Protein AF-H1PU66-F1 (afdb_monomer)

Structure (mmCIF, N/CA/C/O backbone):
data_AF-H1PU66-F1
#
_entry.id   AF-H1PU66-F1
#
loop_
_atom_site.group_PDB
_atom_site.id
_atom_site.type_symbol
_atom_site.label_atom_id
_atom_site.label_alt_id
_atom_site.label_comp_id
_atom_site.label_asym_id
_atom_site.label_entity_id
_atom_site.label_seq_id
_atom_site.pdbx_PDB_ins_code
_atom_site.Cartn_x
_atom_site.Cartn_y
_atom_site.Cartn_z
_atom_site.occupancy
_atom_site.B_iso_or_equiv
_atom_site.auth_seq_id
_atom_site.auth_comp_id
_atom_site.auth_asym_id
_atom_site.auth_atom_id
_atom_site.pdbx_PDB_model_num
ATOM 1 N N . MET A 1 1 ? 2.539 26.267 -16.268 1.00 44.50 1 MET A N 1
ATOM 2 C CA . MET A 1 1 ? 1.931 25.085 -15.599 1.00 44.50 1 MET A CA 1
ATOM 3 C C . MET A 1 1 ? 2.013 23.800 -16.445 1.00 44.50 1 MET A C 1
ATOM 5 O O . MET A 1 1 ? 1.399 22.806 -16.092 1.00 44.50 1 MET A O 1
ATOM 9 N N . SER A 1 2 ? 2.788 23.774 -17.533 1.00 47.50 2 SER A N 1
ATOM 10 C CA . SER A 1 2 ? 2.786 22.706 -18.549 1.00 47.50 2 SER A CA 1
ATOM 11 C C . SER A 1 2 ? 3.936 21.697 -18.441 1.00 47.50 2 SER A C 1
ATOM 13 O O . SER A 1 2 ? 3.876 20.644 -19.072 1.00 47.50 2 SER A O 1
ATOM 15 N N . ASP A 1 3 ? 4.964 21.990 -17.643 1.00 44.28 3 ASP A N 1
ATOM 16 C CA . ASP A 1 3 ? 6.244 21.274 -17.753 1.00 44.28 3 ASP A CA 1
ATOM 17 C C . ASP A 1 3 ? 6.337 20.060 -16.812 1.00 44.28 3 ASP A C 1
ATOM 19 O O . ASP A 1 3 ? 6.871 19.023 -17.200 1.00 44.28 3 ASP A O 1
ATOM 23 N N . ASN A 1 4 ? 5.695 20.115 -15.635 1.00 48.72 4 ASN A N 1
ATOM 24 C CA . ASN A 1 4 ? 5.613 18.969 -14.714 1.00 48.72 4 ASN A CA 1
ATOM 25 C C . ASN A 1 4 ? 4.817 17.794 -15.307 1.00 48.72 4 ASN A C 1
ATOM 27 O O . ASN A 1 4 ? 5.222 16.643 -15.176 1.00 48.72 4 ASN A O 1
ATOM 31 N N . LEU A 1 5 ? 3.718 18.073 -16.019 1.00 46.50 5 LEU A N 1
ATOM 32 C CA . LEU A 1 5 ? 2.870 17.027 -16.603 1.00 46.50 5 LEU A CA 1
ATOM 33 C C . LEU A 1 5 ? 3.568 16.288 -17.759 1.00 46.50 5 LEU A C 1
ATOM 35 O O . LEU A 1 5 ? 3.287 15.115 -18.001 1.00 46.50 5 LEU A O 1
ATOM 39 N N . LYS A 1 6 ? 4.473 16.968 -18.480 1.00 44.88 6 LYS A N 1
ATOM 40 C CA . LYS A 1 6 ? 5.321 16.345 -19.508 1.00 44.88 6 LYS A CA 1
ATOM 41 C C . LYS A 1 6 ? 6.397 15.462 -18.875 1.00 44.88 6 LYS A C 1
ATOM 43 O O . LYS A 1 6 ? 6.540 14.321 -19.298 1.00 44.88 6 LYS A O 1
ATOM 48 N N . GLN A 1 7 ? 7.057 15.932 -17.813 1.00 48.00 7 GLN A N 1
ATOM 49 C CA . GLN A 1 7 ? 8.074 15.155 -17.095 1.00 48.00 7 GLN A CA 1
ATOM 50 C C . GLN A 1 7 ? 7.519 13.909 -16.388 1.00 48.00 7 GLN A C 1
ATOM 52 O O . GLN A 1 7 ? 8.205 12.891 -16.334 1.00 48.00 7 GLN A O 1
ATOM 57 N N . GLU A 1 8 ? 6.297 13.949 -15.849 1.00 51.19 8 GLU A N 1
ATOM 58 C CA . GLU A 1 8 ? 5.655 12.760 -15.264 1.00 51.19 8 GLU A CA 1
ATOM 59 C C . GLU A 1 8 ? 5.318 11.701 -16.316 1.00 51.19 8 GLU A C 1
ATOM 61 O O . GLU A 1 8 ? 5.526 10.512 -16.083 1.00 51.19 8 GLU A O 1
ATOM 66 N N . LYS A 1 9 ? 4.818 12.126 -17.484 1.00 51.47 9 LYS A N 1
ATOM 67 C CA . LYS A 1 9 ? 4.476 11.216 -18.587 1.00 51.47 9 LYS A CA 1
ATOM 68 C C . LYS A 1 9 ? 5.706 10.571 -19.218 1.00 51.47 9 LYS A C 1
ATOM 70 O O . LYS A 1 9 ? 5.660 9.391 -19.542 1.00 51.47 9 LYS A O 1
ATOM 75 N N . GLU A 1 10 ? 6.783 11.334 -19.373 1.00 50.03 10 GLU A N 1
ATOM 76 C CA . GLU A 1 10 ? 8.050 10.857 -19.933 1.00 50.03 10 GLU A CA 1
ATOM 77 C C . GLU A 1 10 ? 8.684 9.793 -19.025 1.00 50.03 10 GLU A C 1
ATOM 79 O O . GLU A 1 10 ? 9.079 8.728 -19.490 1.00 50.03 10 GLU A O 1
ATOM 84 N N . LYS A 1 11 ? 8.645 10.003 -17.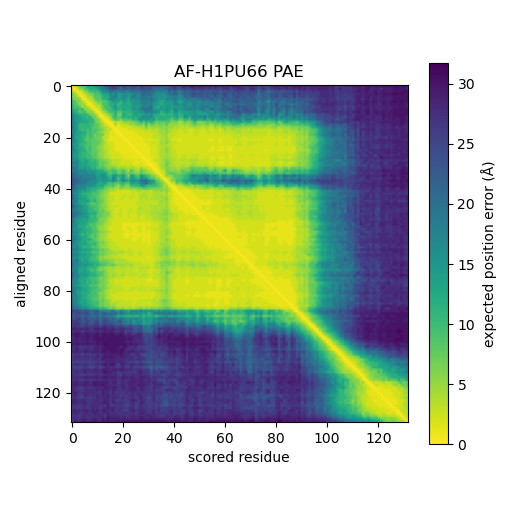703 1.00 55.41 11 LYS A N 1
ATOM 85 C CA . LYS A 1 11 ? 9.202 9.063 -16.720 1.00 55.41 11 LYS A CA 1
ATOM 86 C C . LYS A 1 11 ? 8.378 7.794 -16.527 1.00 55.41 11 LYS A C 1
ATOM 88 O O . LYS A 1 11 ? 8.970 6.766 -16.212 1.00 55.41 11 LYS A O 1
ATOM 93 N N . LEU A 1 12 ? 7.053 7.847 -16.710 1.00 56.56 12 LEU A N 1
ATOM 94 C CA . LEU A 1 12 ? 6.178 6.670 -16.606 1.00 56.56 12 LEU A CA 1
ATOM 95 C C . LEU A 1 12 ? 6.486 5.622 -17.687 1.00 56.56 12 LEU A C 1
ATOM 97 O O . LEU A 1 12 ? 6.290 4.435 -17.448 1.00 56.56 12 LEU A O 1
ATOM 101 N N . SER A 1 13 ? 6.958 6.065 -18.858 1.00 58.59 13 SER A N 1
ATOM 102 C CA . SER A 1 13 ? 7.182 5.201 -20.023 1.00 58.59 13 SER A CA 1
ATOM 103 C C . SER A 1 13 ? 8.334 4.202 -19.853 1.00 58.59 13 SER A C 1
ATOM 105 O O . SER A 1 13 ? 8.275 3.121 -20.432 1.00 58.59 13 SER A O 1
ATOM 107 N N . ASP A 1 14 ? 9.311 4.516 -18.995 1.00 63.91 14 ASP A N 1
ATOM 108 C CA . ASP A 1 14 ? 10.487 3.671 -18.738 1.00 63.91 14 ASP A CA 1
ATOM 109 C C . ASP A 1 14 ? 10.266 2.616 -17.635 1.00 63.91 14 ASP A C 1
ATOM 111 O O . ASP A 1 14 ? 11.126 1.763 -17.402 1.00 63.91 14 ASP A O 1
ATOM 115 N N . ALA A 1 15 ? 9.140 2.657 -16.912 1.00 68.12 15 ALA A N 1
ATOM 116 C CA . ALA A 1 15 ? 8.842 1.649 -15.895 1.00 68.12 15 ALA A CA 1
ATOM 117 C C . ALA A 1 15 ? 8.359 0.324 -16.512 1.00 68.12 15 ALA A C 1
ATOM 119 O O . ALA A 1 15 ? 7.710 0.338 -17.559 1.00 68.12 15 ALA A O 1
ATOM 120 N N . PRO A 1 16 ? 8.573 -0.818 -15.825 1.00 79.88 16 PRO A N 1
ATOM 121 C CA . PRO A 1 16 ? 7.922 -2.083 -16.159 1.00 79.88 16 PRO A CA 1
ATOM 122 C C . PRO A 1 16 ? 6.407 -1.927 -16.339 1.00 79.88 16 PRO A C 1
ATOM 124 O O . PRO A 1 16 ? 5.764 -1.178 -15.598 1.00 79.88 16 PRO A O 1
ATOM 127 N N . MET A 1 17 ? 5.838 -2.655 -17.301 1.00 83.44 17 MET A N 1
ATOM 128 C CA . MET A 1 17 ? 4.428 -2.546 -17.701 1.00 83.44 17 MET A CA 1
ATOM 129 C C . MET A 1 17 ? 3.464 -2.732 -16.518 1.00 83.44 17 MET A C 1
ATOM 131 O O . MET A 1 17 ? 2.486 -2.001 -16.389 1.00 83.44 17 MET A O 1
ATOM 135 N N . GLU A 1 18 ? 3.795 -3.627 -15.586 1.00 85.31 18 GLU A N 1
ATOM 136 C CA . GLU A 1 18 ? 3.017 -3.874 -14.372 1.00 85.31 18 GLU A CA 1
ATOM 137 C C . GLU A 1 18 ? 2.948 -2.635 -13.475 1.00 85.31 18 GLU A C 1
ATOM 139 O O . GLU A 1 18 ? 1.895 -2.309 -12.932 1.00 85.31 18 GLU A O 1
ATOM 144 N N . ILE A 1 19 ? 4.061 -1.911 -13.331 1.00 84.06 19 ILE A N 1
ATOM 145 C CA . ILE A 1 19 ? 4.094 -0.672 -12.549 1.00 84.06 19 ILE A CA 1
ATOM 146 C C . ILE A 1 19 ? 3.224 0.388 -13.224 1.00 84.06 19 ILE A C 1
ATOM 148 O O . ILE A 1 19 ? 2.460 1.070 -12.539 1.00 84.06 19 ILE A O 1
ATOM 152 N N . GLN A 1 20 ? 3.292 0.503 -14.553 1.00 85.31 20 GLN A N 1
ATOM 153 C CA . GLN A 1 20 ? 2.461 1.449 -15.298 1.00 85.31 20 GLN A CA 1
ATOM 154 C C . GLN A 1 20 ? 0.967 1.174 -15.079 1.00 85.31 20 GLN A C 1
ATOM 156 O O . GLN A 1 20 ? 0.213 2.104 -14.781 1.00 85.31 20 GLN A O 1
ATOM 161 N N . ASP A 1 21 ? 0.549 -0.092 -15.137 1.00 89.50 21 ASP A N 1
ATOM 162 C CA . ASP A 1 21 ? -0.842 -0.494 -14.912 1.00 89.50 21 ASP A CA 1
ATOM 163 C C . ASP A 1 21 ? -1.308 -0.201 -13.479 1.00 89.50 21 ASP A C 1
ATOM 165 O O . ASP A 1 21 ? -2.404 0.334 -13.276 1.00 89.50 21 ASP A O 1
ATOM 169 N N . ILE A 1 22 ? -0.465 -0.480 -12.477 1.00 90.06 22 ILE A N 1
ATOM 170 C CA . ILE A 1 22 ? -0.755 -0.152 -11.073 1.00 90.06 22 ILE A CA 1
ATOM 171 C C . ILE A 1 22 ? -0.956 1.350 -10.902 1.00 90.06 22 ILE A C 1
ATOM 173 O O . ILE A 1 22 ? -1.937 1.770 -10.288 1.00 90.06 22 ILE A O 1
ATOM 177 N N . LEU A 1 23 ? -0.053 2.166 -11.444 1.00 87.69 23 LEU A N 1
ATOM 178 C CA . LEU A 1 23 ? -0.105 3.619 -11.295 1.00 87.69 23 LEU A CA 1
ATOM 179 C C . LEU A 1 23 ? -1.286 4.234 -12.038 1.00 87.69 23 LEU A C 1
ATOM 181 O O . LEU A 1 23 ? -1.948 5.129 -11.507 1.00 87.69 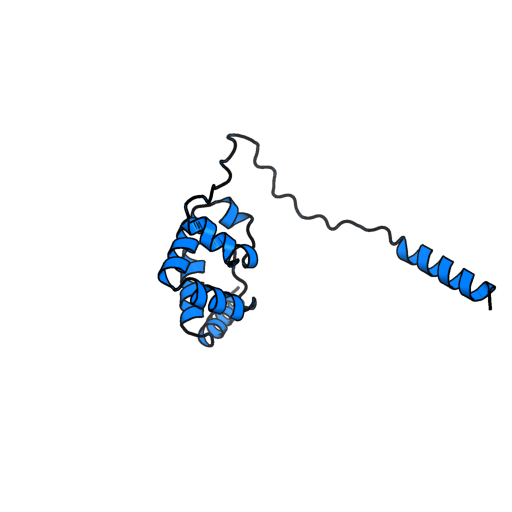23 LEU A O 1
ATOM 185 N N . LYS A 1 24 ? -1.595 3.723 -13.233 1.00 89.62 24 LYS A N 1
ATOM 186 C CA . LYS A 1 24 ? -2.788 4.113 -13.980 1.00 89.62 24 LYS A CA 1
ATOM 187 C C . LYS A 1 24 ? -4.041 3.833 -13.155 1.00 89.62 24 LYS A C 1
ATOM 189 O O . LYS A 1 24 ? -4.823 4.754 -12.917 1.00 89.62 24 LYS A O 1
ATOM 194 N N . LYS A 1 25 ? -4.185 2.608 -12.638 1.00 92.25 25 LYS A N 1
ATOM 195 C CA . LYS A 1 25 ? -5.331 2.230 -11.806 1.00 92.25 25 LYS A CA 1
ATOM 196 C C . LYS A 1 25 ? -5.411 3.064 -10.529 1.00 92.25 25 LYS A C 1
ATOM 198 O O . LYS A 1 25 ? -6.487 3.508 -10.146 1.00 92.25 25 LYS A O 1
ATOM 203 N N . TYR A 1 26 ? -4.281 3.298 -9.874 1.00 91.69 26 TYR A N 1
ATOM 204 C CA . TYR A 1 26 ? -4.202 4.097 -8.655 1.00 91.69 26 TYR A CA 1
ATOM 205 C C . TYR A 1 26 ? -4.672 5.543 -8.890 1.00 91.69 26 TYR A C 1
ATOM 207 O O . TYR A 1 26 ? -5.441 6.080 -8.0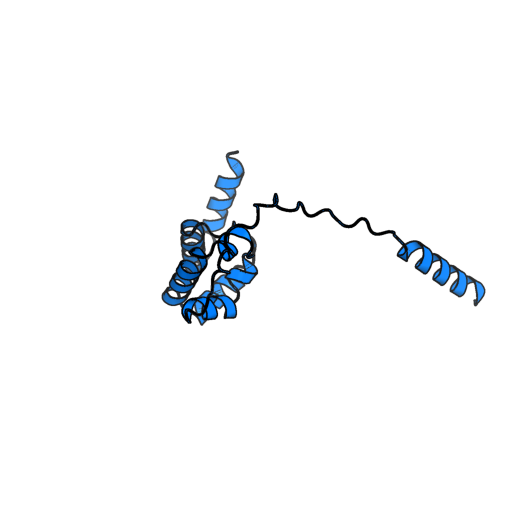91 1.00 91.69 26 TYR A O 1
ATOM 215 N N . LYS A 1 27 ? -4.275 6.149 -10.018 1.00 89.00 27 LYS A N 1
ATOM 216 C CA . LYS A 1 27 ? -4.697 7.499 -10.415 1.00 89.00 27 LYS A CA 1
ATOM 217 C C . LYS A 1 27 ? -6.185 7.570 -10.760 1.00 89.00 27 LYS A C 1
ATOM 219 O O . LYS A 1 27 ? -6.851 8.509 -10.338 1.00 89.00 27 LYS A O 1
ATOM 224 N N . GLU A 1 28 ? -6.713 6.575 -11.474 1.00 93.31 28 GLU A N 1
ATOM 225 C CA . GLU A 1 28 ? -8.151 6.459 -11.780 1.00 93.31 28 GLU A CA 1
ATOM 226 C C . GLU A 1 28 ? -9.024 6.408 -10.516 1.00 93.31 28 GLU A C 1
ATOM 228 O O . GLU A 1 28 ? -10.174 6.833 -10.537 1.00 93.31 28 GLU A O 1
ATOM 233 N N . LEU A 1 29 ? -8.483 5.889 -9.412 1.00 93.06 29 LEU A N 1
ATOM 234 C CA . LEU A 1 29 ? -9.186 5.758 -8.136 1.00 93.06 29 LEU A CA 1
ATOM 235 C C . LEU A 1 29 ? -9.119 7.019 -7.257 1.00 93.06 29 LEU A C 1
ATOM 237 O O . LEU A 1 29 ? -9.647 6.998 -6.141 1.00 93.06 29 LEU A O 1
ATOM 241 N N . GLU A 1 30 ? -8.490 8.098 -7.741 1.00 90.38 30 GLU A N 1
ATOM 242 C CA . GLU A 1 30 ? -8.318 9.370 -7.021 1.00 90.38 30 GLU A CA 1
ATOM 243 C C . GLU A 1 30 ? -7.695 9.184 -5.626 1.00 90.38 30 GLU A C 1
ATOM 245 O O . GLU A 1 30 ? -8.093 9.814 -4.643 1.00 90.38 30 GLU A O 1
ATOM 250 N N . LEU A 1 31 ? -6.749 8.252 -5.523 1.00 90.25 31 LEU A N 1
ATOM 251 C CA . LEU A 1 31 ? -5.973 8.033 -4.308 1.00 90.25 31 LEU A CA 1
ATOM 252 C C . LEU A 1 31 ? -4.915 9.147 -4.135 1.00 90.25 31 LEU A C 1
ATOM 254 O O . LEU A 1 31 ? -4.595 9.839 -5.106 1.00 90.25 31 LEU A O 1
ATOM 258 N N . PRO A 1 32 ? -4.369 9.342 -2.915 1.00 87.12 32 PRO A N 1
ATOM 259 C CA . PRO A 1 32 ? -3.404 10.402 -2.618 1.00 87.12 32 PRO A CA 1
ATOM 260 C C . PRO A 1 32 ? -2.267 10.459 -3.638 1.00 87.12 32 PRO A C 1
ATOM 262 O O . PRO A 1 32 ? -1.694 9.417 -3.955 1.00 87.12 32 PRO A O 1
ATOM 265 N N . GLU A 1 33 ? -1.940 11.660 -4.120 1.00 82.19 33 GLU A N 1
ATOM 266 C CA . GLU A 1 33 ? -1.014 11.896 -5.235 1.00 82.19 33 GLU A CA 1
ATOM 267 C C . GLU A 1 33 ? 0.288 11.105 -5.097 1.00 82.19 33 GLU A C 1
ATOM 269 O O . GLU A 1 33 ? 1.086 11.356 -4.198 1.00 82.19 33 GLU A O 1
ATOM 274 N N . TYR A 1 34 ? 0.492 10.145 -6.000 1.00 73.00 34 TYR A N 1
ATOM 275 C CA . TYR A 1 34 ? 1.656 9.273 -6.005 1.00 73.00 34 TYR A CA 1
ATOM 276 C C . TYR A 1 34 ? 2.855 9.990 -6.626 1.00 73.00 34 TYR A C 1
ATOM 278 O O . TYR A 1 34 ? 2.909 10.172 -7.841 1.00 73.00 34 TYR A O 1
ATOM 286 N N . ASN A 1 35 ? 3.845 10.368 -5.815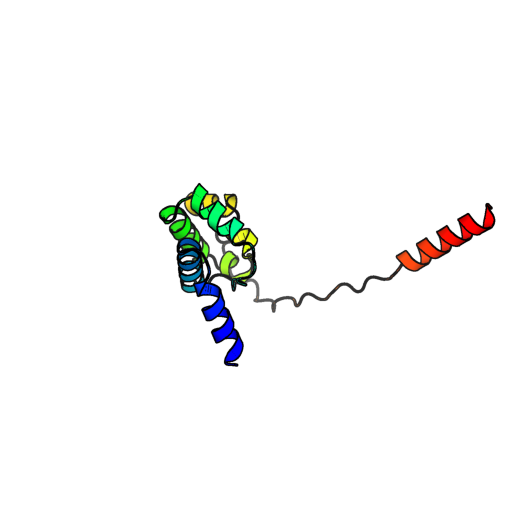 1.00 69.69 35 ASN A N 1
ATOM 287 C CA . ASN A 1 35 ? 5.102 10.872 -6.359 1.00 69.69 35 ASN A CA 1
ATOM 288 C C . ASN A 1 35 ? 5.915 9.697 -6.914 1.00 69.69 35 ASN A C 1
ATOM 290 O O . ASN A 1 35 ? 6.486 8.914 -6.157 1.00 69.69 35 ASN A O 1
ATOM 294 N N . TYR A 1 36 ? 5.991 9.625 -8.243 1.00 59.50 36 TYR A N 1
ATOM 295 C CA . TYR A 1 36 ? 6.596 8.559 -9.047 1.00 59.50 36 TYR A CA 1
ATOM 296 C C . TYR A 1 36 ? 8.027 8.136 -8.647 1.00 59.50 36 TYR A C 1
ATOM 298 O O . TYR A 1 36 ? 8.496 7.077 -9.047 1.00 59.50 36 TYR A O 1
ATOM 306 N N . ARG A 1 37 ? 8.739 8.919 -7.827 1.00 59.44 37 ARG A N 1
ATOM 307 C CA . ARG A 1 37 ? 10.047 8.514 -7.285 1.00 59.44 37 ARG A CA 1
ATOM 308 C C . ARG A 1 37 ? 9.992 7.444 -6.189 1.00 59.44 37 ARG A C 1
ATOM 310 O O . ARG A 1 37 ? 11.044 6.888 -5.885 1.00 59.44 37 ARG A O 1
ATOM 317 N N . SER A 1 38 ? 8.849 7.198 -5.548 1.00 55.22 38 SER A N 1
ATOM 318 C CA . SER A 1 38 ? 8.797 6.310 -4.382 1.00 55.22 38 SER A CA 1
ATOM 319 C C . SER A 1 38 ? 8.809 4.830 -4.781 1.00 55.22 38 SER A C 1
ATOM 321 O O . SER A 1 38 ? 7.775 4.263 -5.101 1.00 55.22 38 SER A O 1
ATOM 323 N N . ASP A 1 39 ? 9.988 4.215 -4.728 1.00 63.09 39 ASP A N 1
ATOM 324 C CA . ASP A 1 39 ? 10.246 2.775 -4.615 1.00 63.09 39 ASP A CA 1
ATOM 325 C C . ASP A 1 39 ? 9.385 1.832 -5.473 1.00 63.09 39 ASP A C 1
ATOM 327 O O . ASP A 1 39 ? 8.578 1.047 -4.973 1.00 63.09 39 ASP A O 1
ATOM 331 N N . ASN A 1 40 ? 9.676 1.804 -6.777 1.00 71.56 40 ASN A N 1
ATOM 332 C CA . ASN A 1 40 ? 9.202 0.794 -7.738 1.00 71.56 40 ASN A CA 1
ATOM 333 C C . ASN A 1 40 ? 9.278 -0.657 -7.209 1.00 71.56 40 ASN A C 1
ATOM 335 O O . ASN A 1 40 ? 8.436 -1.495 -7.540 1.00 71.56 40 ASN A O 1
ATOM 339 N N . TYR A 1 41 ? 10.260 -0.954 -6.351 1.00 78.06 41 TYR A N 1
ATOM 340 C CA . TYR A 1 41 ? 10.420 -2.255 -5.699 1.00 78.06 41 TYR A CA 1
ATOM 341 C C . TYR A 1 41 ? 9.254 -2.625 -4.775 1.00 78.06 41 TYR A C 1
ATOM 343 O O . TYR A 1 41 ? 8.897 -3.799 -4.694 1.00 78.06 41 TYR A O 1
ATOM 351 N N . VAL A 1 42 ? 8.623 -1.650 -4.118 1.00 84.25 42 VAL A N 1
ATOM 352 C CA . VAL A 1 42 ? 7.452 -1.884 -3.262 1.00 84.25 42 VAL A CA 1
ATOM 353 C C . VAL A 1 42 ? 6.257 -2.294 -4.116 1.00 84.25 42 VAL A C 1
ATOM 355 O O . VAL A 1 42 ? 5.617 -3.300 -3.818 1.00 84.25 42 VAL A O 1
ATOM 358 N N . LEU A 1 43 ? 5.989 -1.575 -5.212 1.00 87.06 43 LEU A N 1
ATOM 359 C CA . LEU A 1 43 ? 4.883 -1.900 -6.120 1.00 87.06 43 LEU A CA 1
ATOM 360 C C . LEU A 1 43 ? 5.043 -3.294 -6.731 1.00 87.06 43 LEU A C 1
ATOM 362 O O . LEU A 1 43 ? 4.100 -4.085 -6.716 1.00 87.06 43 LEU A O 1
ATOM 366 N N . LEU A 1 44 ? 6.248 -3.619 -7.205 1.00 86.19 44 LEU A N 1
ATOM 367 C CA . LEU A 1 44 ? 6.549 -4.943 -7.747 1.00 86.19 44 LEU A CA 1
ATOM 368 C C . LEU A 1 44 ? 6.469 -6.041 -6.683 1.00 86.19 44 LEU A C 1
ATOM 370 O O . LEU A 1 44 ? 5.974 -7.126 -6.977 1.00 86.19 44 LEU A O 1
ATOM 374 N N . GLY A 1 45 ? 6.935 -5.784 -5.459 1.00 88.50 45 GLY A N 1
ATOM 375 C CA . GLY A 1 45 ? 6.838 -6.737 -4.351 1.00 88.50 45 GLY A CA 1
ATOM 376 C C . GLY A 1 45 ? 5.383 -7.061 -4.014 1.00 88.50 45 GLY A C 1
ATOM 377 O O . GLY A 1 45 ? 4.994 -8.227 -3.973 1.00 88.50 45 GLY A O 1
ATOM 378 N N . VAL A 1 46 ? 4.554 -6.025 -3.881 1.00 90.94 46 VAL A N 1
ATOM 379 C CA . VAL A 1 46 ? 3.114 -6.157 -3.633 1.00 90.94 46 VAL A CA 1
ATOM 380 C C . VAL A 1 46 ? 2.417 -6.883 -4.783 1.00 90.94 46 VAL A C 1
ATOM 382 O O . VAL A 1 46 ? 1.591 -7.764 -4.543 1.00 90.94 46 VAL A O 1
ATOM 385 N N . TRP A 1 47 ? 2.760 -6.547 -6.028 1.00 89.94 47 TRP A N 1
ATOM 386 C CA . TRP A 1 47 ? 2.229 -7.219 -7.210 1.00 89.94 47 TRP A CA 1
ATOM 387 C C . TRP A 1 47 ? 2.580 -8.706 -7.231 1.00 89.94 47 TRP A C 1
ATOM 389 O O . TRP A 1 47 ? 1.702 -9.529 -7.471 1.00 89.94 47 TRP A O 1
ATOM 399 N N . ARG A 1 48 ? 3.836 -9.070 -6.946 1.00 89.75 48 ARG A N 1
ATOM 400 C CA . ARG A 1 48 ? 4.276 -10.474 -6.887 1.00 89.75 48 ARG A CA 1
ATOM 401 C C . ARG A 1 48 ? 3.577 -11.252 -5.776 1.00 89.75 48 ARG A C 1
ATOM 403 O O . ARG A 1 48 ? 3.280 -12.425 -5.968 1.00 89.75 48 ARG A O 1
ATOM 410 N N . GLU A 1 49 ? 3.310 -10.617 -4.637 1.00 94.19 49 GLU A N 1
ATOM 411 C CA . GLU A 1 49 ? 2.695 -11.289 -3.491 1.00 94.19 49 GLU A CA 1
ATOM 412 C C . GLU A 1 49 ? 1.169 -11.443 -3.621 1.00 94.19 49 GLU A C 1
ATOM 414 O O . GLU A 1 49 ? 0.626 -12.499 -3.297 1.00 94.19 49 GLU A O 1
ATOM 419 N N . LEU A 1 50 ? 0.453 -10.409 -4.078 1.00 93.19 50 LEU A N 1
ATOM 420 C CA . LEU A 1 50 ? -1.015 -10.437 -4.189 1.00 93.19 50 LEU A CA 1
ATOM 421 C C . LEU A 1 50 ? -1.517 -10.862 -5.572 1.00 93.19 50 LEU A C 1
ATOM 423 O O . LEU A 1 50 ? -2.609 -11.426 -5.677 1.00 93.19 50 LEU A O 1
ATOM 427 N N . GLY A 1 51 ? -0.753 -10.575 -6.622 1.00 93.44 51 GLY A N 1
ATOM 428 C CA . GLY A 1 51 ? -1.210 -10.611 -8.006 1.00 93.44 51 GLY A CA 1
ATOM 429 C C . GLY A 1 51 ? -2.071 -9.400 -8.384 1.00 93.44 51 GLY A C 1
ATOM 430 O O . GLY A 1 51 ? -2.668 -8.730 -7.536 1.00 93.44 51 GLY A O 1
ATOM 431 N N . ALA A 1 52 ? -2.173 -9.152 -9.692 1.00 90.75 52 ALA A N 1
ATOM 432 C CA . ALA A 1 52 ? -2.889 -8.015 -10.279 1.00 90.75 52 ALA A CA 1
ATOM 433 C C . ALA A 1 52 ? -4.335 -7.879 -9.777 1.00 90.75 52 ALA A C 1
ATOM 435 O O . ALA A 1 52 ? -4.756 -6.820 -9.314 1.00 90.75 52 ALA A O 1
ATOM 436 N N . VAL A 1 53 ? -5.086 -8.985 -9.836 1.00 93.06 53 VAL A N 1
ATOM 437 C CA . VAL A 1 53 ? -6.525 -9.018 -9.543 1.00 93.06 53 VAL A CA 1
ATOM 438 C C . VAL A 1 53 ? -6.799 -8.570 -8.107 1.00 93.06 53 VAL A C 1
ATOM 440 O O . VAL A 1 53 ? -7.582 -7.648 -7.884 1.00 93.06 53 VAL A O 1
ATOM 443 N N . LYS A 1 54 ? -6.101 -9.170 -7.135 1.00 95.38 54 LYS A N 1
ATOM 444 C CA . LYS A 1 54 ? -6.280 -8.852 -5.713 1.00 95.38 54 LYS A CA 1
ATOM 445 C C . LYS A 1 54 ? -5.750 -7.467 -5.364 1.00 95.38 54 LYS A C 1
ATOM 447 O O . LYS A 1 54 ? -6.348 -6.788 -4.535 1.00 95.38 54 LYS A O 1
ATOM 452 N N . LEU A 1 55 ? -4.657 -7.022 -5.986 1.00 95.38 55 LEU A N 1
ATOM 453 C CA . LEU A 1 55 ? -4.154 -5.668 -5.771 1.00 95.38 55 LEU A CA 1
ATOM 454 C C . LEU A 1 55 ? -5.175 -4.618 -6.229 1.00 95.38 55 LEU A C 1
ATOM 456 O O . LEU A 1 55 ? -5.490 -3.698 -5.477 1.00 95.38 55 LEU A O 1
ATOM 460 N N . PHE A 1 56 ? -5.737 -4.764 -7.428 1.00 95.06 56 PHE A N 1
ATOM 461 C CA . PHE A 1 56 ? -6.718 -3.811 -7.949 1.00 95.06 56 PHE A CA 1
ATOM 462 C C . PHE A 1 56 ? -8.032 -3.837 -7.174 1.00 95.06 56 PHE A C 1
ATOM 464 O O . PHE A 1 56 ? -8.620 -2.778 -6.937 1.00 95.06 56 PHE A O 1
ATOM 471 N N . GLU A 1 57 ? -8.473 -5.013 -6.732 1.00 94.56 57 GLU A N 1
ATOM 472 C CA . GLU A 1 57 ? -9.623 -5.141 -5.840 1.00 94.56 57 GLU A CA 1
ATOM 473 C C . GLU A 1 57 ? -9.371 -4.417 -4.508 1.00 94.56 57 GLU A C 1
ATOM 475 O O . GLU A 1 57 ? -10.192 -3.599 -4.091 1.00 94.56 57 GLU A O 1
ATOM 480 N N . ALA A 1 58 ? -8.208 -4.627 -3.884 1.00 94.88 58 ALA A N 1
ATOM 481 C CA . ALA A 1 58 ? -7.831 -3.961 -2.640 1.00 94.88 58 ALA A CA 1
ATOM 482 C C . ALA A 1 58 ? -7.793 -2.433 -2.792 1.00 94.88 58 ALA A C 1
ATOM 484 O O . ALA A 1 58 ? -8.384 -1.727 -1.974 1.00 94.88 58 ALA A O 1
ATOM 485 N N . LEU A 1 59 ? -7.162 -1.916 -3.854 1.00 94.62 59 LEU A N 1
ATOM 486 C CA . LEU A 1 59 ? -7.118 -0.478 -4.141 1.00 94.62 59 LEU A CA 1
ATOM 487 C C . LEU A 1 59 ? -8.523 0.097 -4.365 1.00 94.62 59 LEU A C 1
ATOM 489 O O . LEU A 1 59 ? -8.833 1.175 -3.862 1.00 94.62 59 LEU A O 1
ATOM 493 N N . THR A 1 60 ? -9.396 -0.637 -5.060 1.00 94.00 60 THR A N 1
ATOM 494 C CA . THR A 1 60 ? -10.794 -0.237 -5.291 1.00 94.00 60 THR A CA 1
ATOM 495 C C . THR A 1 60 ? -11.615 -0.235 -3.999 1.00 94.00 60 THR A C 1
ATOM 497 O O . THR A 1 60 ? -12.511 0.588 -3.830 1.00 94.00 60 THR A O 1
ATOM 500 N N . LEU A 1 61 ? -11.340 -1.150 -3.067 1.00 92.50 61 LEU A N 1
ATOM 501 C CA . LEU A 1 61 ? -11.973 -1.146 -1.746 1.00 92.50 61 LEU A CA 1
ATOM 502 C C . LEU A 1 61 ? -11.461 0.018 -0.893 1.00 92.50 61 LEU A C 1
ATOM 504 O O . LEU A 1 61 ? -12.257 0.708 -0.260 1.00 92.50 61 LEU A O 1
ATOM 508 N N . MET A 1 62 ? -10.154 0.272 -0.920 1.00 91.38 62 MET A N 1
ATOM 509 C CA . MET A 1 62 ? -9.529 1.379 -0.202 1.00 91.38 62 MET A CA 1
ATOM 510 C C . MET A 1 62 ? -9.985 2.751 -0.705 1.00 91.38 62 MET A C 1
ATOM 512 O O . MET A 1 62 ? -10.214 3.640 0.111 1.00 91.38 62 MET A O 1
ATOM 516 N N . SER A 1 63 ? -10.175 2.932 -2.014 1.00 91.88 63 SER A N 1
ATOM 517 C CA . SER A 1 63 ? -10.600 4.217 -2.588 1.00 91.88 63 SER A CA 1
ATOM 518 C C . SER A 1 63 ? -12.009 4.645 -2.173 1.00 91.88 63 SER A C 1
ATOM 520 O O . SER A 1 63 ? -12.349 5.821 -2.276 1.00 91.88 63 SER A O 1
ATOM 522 N N . LYS A 1 64 ? -12.827 3.722 -1.656 1.00 90.44 64 LYS A N 1
ATOM 523 C 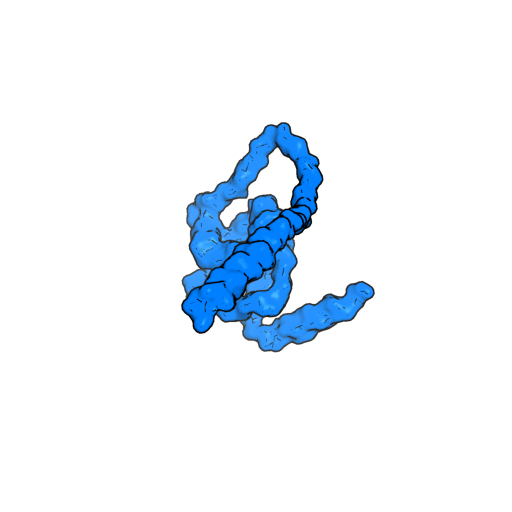CA . LYS A 1 64 ? -14.143 4.043 -1.086 1.00 90.44 64 LYS A CA 1
ATOM 524 C C . LYS A 1 64 ? -14.048 4.755 0.267 1.00 90.44 64 LYS A C 1
ATOM 526 O O . LYS A 1 64 ? -15.047 5.312 0.707 1.00 90.44 64 LYS A O 1
ATOM 531 N N . SER A 1 65 ? -12.888 4.727 0.926 1.00 87.44 65 SER A N 1
ATOM 532 C CA . SER A 1 65 ? -12.683 5.358 2.230 1.00 87.44 65 SER A CA 1
ATOM 533 C C . SER A 1 65 ? -12.192 6.795 2.092 1.00 87.44 65 SER A C 1
ATOM 535 O O . SER A 1 65 ? -11.126 7.067 1.531 1.00 87.44 65 SER A O 1
ATOM 537 N N . GLU A 1 66 ? -12.928 7.718 2.709 1.00 87.50 66 GLU A N 1
ATOM 538 C CA . GLU A 1 66 ? -12.507 9.118 2.822 1.00 87.50 66 GLU A CA 1
ATOM 539 C C . GLU A 1 66 ? -11.234 9.253 3.660 1.00 87.50 66 GLU A C 1
ATOM 541 O O . GLU A 1 66 ? -10.397 10.122 3.404 1.00 87.50 66 GLU A O 1
ATOM 546 N N . PHE A 1 67 ? -11.055 8.388 4.663 1.00 86.56 67 PHE A N 1
ATOM 547 C CA . PHE A 1 67 ? -9.826 8.372 5.446 1.00 86.56 67 PHE A CA 1
ATOM 548 C C . PHE A 1 67 ? -8.611 8.032 4.578 1.00 86.56 67 PHE A C 1
ATOM 550 O O . PHE A 1 67 ? -7.591 8.715 4.684 1.00 86.56 67 PHE A O 1
ATOM 557 N N . VAL A 1 68 ? -8.723 7.030 3.701 1.00 89.19 68 VAL A N 1
ATOM 558 C CA . VAL A 1 68 ? -7.635 6.664 2.784 1.00 89.19 68 VAL A CA 1
ATOM 559 C C . VAL A 1 68 ? -7.305 7.821 1.851 1.00 89.19 68 VAL A C 1
ATOM 561 O O . VAL A 1 68 ? -6.148 8.231 1.791 1.00 89.19 68 VAL A O 1
ATOM 564 N N . LYS A 1 69 ? -8.316 8.383 1.177 1.00 88.88 69 LYS A N 1
ATOM 565 C CA . LYS A 1 69 ? -8.128 9.463 0.199 1.00 88.88 69 LYS A CA 1
ATOM 566 C C . LYS A 1 69 ? -7.499 10.724 0.793 1.00 88.88 69 LYS A C 1
ATOM 568 O O . LYS A 1 69 ? -6.711 11.384 0.127 1.00 88.88 69 LYS A O 1
ATOM 573 N N . ASN A 1 70 ? -7.837 11.068 2.037 1.00 85.44 70 ASN A N 1
ATOM 574 C CA . ASN A 1 70 ? -7.442 12.356 2.613 1.00 85.44 70 ASN A CA 1
ATOM 575 C C . ASN A 1 70 ? -6.280 12.286 3.610 1.00 85.44 70 ASN A C 1
ATOM 577 O O . ASN A 1 70 ? -5.625 13.305 3.827 1.00 85.44 70 ASN A O 1
ATOM 581 N N . ASN A 1 71 ? -6.054 11.139 4.259 1.00 85.50 71 ASN A N 1
ATOM 582 C CA . ASN A 1 71 ? -5.159 11.052 5.420 1.00 85.50 71 ASN A CA 1
ATOM 583 C C . ASN A 1 71 ? -4.109 9.941 5.326 1.00 85.50 71 ASN A C 1
ATOM 585 O O . ASN A 1 71 ? -3.159 9.952 6.109 1.00 85.50 71 ASN A O 1
ATOM 589 N N . MET A 1 72 ? -4.265 8.967 4.426 1.00 88.06 72 MET A N 1
ATOM 590 C CA . MET A 1 72 ? -3.315 7.862 4.320 1.00 88.06 72 MET A CA 1
ATOM 591 C C . MET A 1 72 ? -2.165 8.222 3.374 1.00 88.06 72 MET A C 1
ATOM 593 O O . MET A 1 72 ? -2.370 8.819 2.323 1.00 88.06 72 MET A O 1
ATOM 597 N N . SER A 1 73 ? -0.935 7.855 3.742 1.00 87.38 73 SER A N 1
ATOM 598 C CA . SER A 1 73 ? 0.215 7.987 2.845 1.00 87.38 73 SER A CA 1
ATOM 599 C C . SER A 1 73 ? 0.266 6.842 1.836 1.00 87.38 73 SER A C 1
ATOM 601 O O . SER A 1 73 ? -0.165 5.727 2.126 1.00 87.38 73 SER A O 1
ATOM 603 N N . ILE A 1 74 ? 0.889 7.089 0.685 1.00 86.06 74 ILE A N 1
ATOM 604 C CA . ILE A 1 74 ? 1.160 6.087 -0.359 1.00 86.06 74 ILE A CA 1
ATOM 605 C C . ILE A 1 74 ? 1.803 4.820 0.217 1.00 86.06 74 ILE A C 1
ATOM 607 O O . ILE A 1 74 ? 1.309 3.719 -0.009 1.00 86.06 74 ILE A O 1
ATOM 611 N N . ASN A 1 75 ? 2.864 4.971 1.019 1.00 86.00 75 ASN A N 1
ATOM 612 C CA . ASN A 1 75 ? 3.563 3.842 1.642 1.00 86.00 75 ASN A CA 1
ATOM 613 C C . ASN A 1 75 ? 2.630 3.015 2.536 1.00 86.00 75 ASN A C 1
ATOM 615 O O . ASN A 1 75 ? 2.764 1.798 2.622 1.00 86.00 75 ASN A O 1
ATOM 619 N N . SER A 1 76 ? 1.667 3.669 3.192 1.00 89.31 76 SER A N 1
ATOM 620 C CA . SER A 1 76 ? 0.660 2.980 3.998 1.00 89.31 76 SER A CA 1
ATOM 621 C C . SER A 1 76 ? -0.371 2.265 3.127 1.00 89.31 76 SER A C 1
ATOM 623 O O . SER A 1 76 ? -0.781 1.162 3.483 1.00 89.31 76 SER A O 1
ATOM 625 N N . ILE A 1 77 ? -0.773 2.847 1.993 1.00 91.12 77 ILE A N 1
ATOM 626 C CA . ILE A 1 77 ? -1.701 2.218 1.038 1.00 91.12 77 ILE A CA 1
ATOM 627 C C . ILE A 1 77 ? -1.077 0.950 0.458 1.00 91.12 77 ILE A C 1
ATOM 629 O O . ILE A 1 77 ? -1.697 -0.108 0.493 1.00 91.12 77 ILE A O 1
ATOM 633 N N . PHE A 1 78 ? 0.176 1.029 0.007 1.00 91.38 78 PHE A N 1
ATOM 634 C CA . PHE A 1 78 ? 0.903 -0.112 -0.550 1.00 91.38 78 PHE A CA 1
ATOM 635 C C . PHE A 1 78 ? 1.503 -1.047 0.508 1.00 91.38 78 PHE A C 1
ATOM 637 O O . PHE A 1 78 ? 2.185 -2.011 0.165 1.00 91.38 78 PHE A O 1
ATOM 644 N N . LYS A 1 79 ? 1.222 -0.837 1.800 1.00 91.69 79 LYS A N 1
ATOM 645 C CA . LYS A 1 79 ? 1.614 -1.799 2.830 1.00 91.69 79 LYS A CA 1
ATOM 646 C C . LYS A 1 79 ? 0.778 -3.068 2.685 1.00 91.69 79 LYS A C 1
ATOM 648 O O . LYS A 1 79 ? -0.451 -3.024 2.771 1.00 91.69 79 LYS A O 1
ATOM 653 N N . ILE A 1 80 ? 1.443 -4.211 2.533 1.00 91.69 80 ILE A N 1
ATOM 654 C CA . ILE A 1 80 ? 0.786 -5.485 2.220 1.00 91.69 80 ILE A CA 1
ATOM 655 C C . ILE A 1 80 ? -0.313 -5.866 3.220 1.00 91.69 80 ILE A C 1
ATOM 657 O O . ILE A 1 80 ? -1.382 -6.336 2.831 1.00 91.69 80 ILE A O 1
ATOM 661 N N . GLU A 1 81 ? -0.101 -5.608 4.513 1.00 91.56 81 GLU A N 1
ATOM 662 C CA . GLU A 1 81 ? -1.098 -5.919 5.540 1.00 91.56 81 GLU A CA 1
ATOM 663 C C . GLU A 1 81 ? -2.362 -5.068 5.389 1.00 91.56 81 GLU A C 1
ATOM 665 O O . GLU A 1 81 ? -3.461 -5.550 5.658 1.00 91.56 81 GLU A O 1
ATOM 670 N N . ASN A 1 82 ? -2.231 -3.812 4.952 1.00 92.00 82 ASN A N 1
ATOM 671 C CA . ASN A 1 82 ? -3.377 -2.931 4.749 1.00 92.00 82 ASN A CA 1
ATOM 672 C C . ASN A 1 82 ? -4.186 -3.380 3.529 1.00 92.00 82 ASN A C 1
ATOM 674 O O . ASN A 1 82 ? -5.412 -3.452 3.614 1.00 92.00 82 ASN A O 1
ATOM 678 N N . LEU A 1 83 ? -3.517 -3.767 2.440 1.00 93.81 83 LEU A N 1
ATOM 679 C CA . LEU A 1 83 ? -4.166 -4.341 1.257 1.00 93.81 83 LEU A CA 1
ATOM 680 C C . LEU A 1 83 ? -4.907 -5.642 1.600 1.00 93.81 83 LEU A C 1
ATOM 682 O O . LEU A 1 83 ? -6.071 -5.809 1.241 1.00 93.81 83 LEU A O 1
ATOM 686 N N . LYS A 1 84 ? -4.288 -6.529 2.390 1.00 93.19 84 LYS A N 1
ATOM 687 C CA . LYS A 1 84 ? -4.939 -7.748 2.904 1.00 93.19 84 LYS A CA 1
ATOM 688 C C . LYS A 1 84 ? -6.155 -7.427 3.784 1.00 93.19 84 LYS A C 1
ATOM 690 O O . LYS A 1 84 ? -7.195 -8.068 3.649 1.00 93.19 84 LYS A O 1
ATOM 695 N N . LYS A 1 85 ? -6.072 -6.410 4.651 1.00 91.50 85 LYS A N 1
ATOM 696 C CA . LYS A 1 85 ? -7.217 -5.947 5.463 1.00 91.50 85 LYS A CA 1
ATOM 697 C C . LYS A 1 85 ? -8.369 -5.421 4.606 1.00 91.50 85 LYS A C 1
ATOM 699 O O . LYS A 1 85 ? -9.520 -5.688 4.948 1.00 91.50 85 LY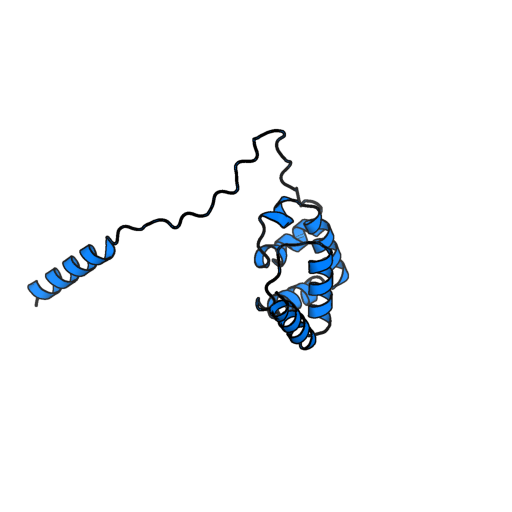S A O 1
ATOM 704 N N . ALA A 1 86 ? -8.068 -4.712 3.515 1.00 90.88 86 ALA A N 1
ATOM 705 C CA . ALA A 1 86 ? -9.069 -4.263 2.549 1.00 90.88 86 ALA A CA 1
ATOM 706 C C . ALA A 1 86 ? -9.827 -5.449 1.941 1.00 90.88 86 ALA A C 1
ATOM 708 O O . ALA A 1 86 ? -11.055 -5.484 2.010 1.00 90.88 86 ALA A O 1
ATOM 709 N N . LEU A 1 87 ? -9.105 -6.463 1.455 1.00 92.38 87 LEU A N 1
ATOM 710 C CA . LEU A 1 87 ? -9.691 -7.669 0.854 1.00 92.38 87 LEU A CA 1
ATOM 711 C C . LEU A 1 87 ? -10.541 -8.486 1.833 1.00 92.38 87 LEU A C 1
ATOM 713 O O . LEU A 1 87 ? -11.601 -8.986 1.468 1.00 92.38 87 LEU A O 1
ATOM 717 N N . ASN A 1 88 ? -10.133 -8.557 3.101 1.00 87.81 88 ASN A N 1
ATOM 718 C CA . ASN A 1 88 ? -10.864 -9.289 4.137 1.00 87.81 88 ASN A CA 1
ATOM 719 C C . ASN A 1 88 ? -12.162 -8.588 4.596 1.00 87.81 88 ASN A C 1
ATOM 721 O O . ASN A 1 88 ? -12.763 -9.011 5.582 1.00 87.81 88 ASN A O 1
ATOM 725 N N . ARG A 1 89 ? -12.594 -7.505 3.925 1.00 69.31 89 ARG A N 1
ATOM 726 C CA . ARG A 1 89 ? -13.813 -6.719 4.213 1.00 69.31 89 ARG A CA 1
ATOM 727 C C . ARG A 1 89 ? -13.921 -6.152 5.637 1.00 69.31 89 ARG A C 1
ATOM 729 O O . ARG A 1 89 ? -14.962 -5.616 5.997 1.00 69.31 89 ARG A O 1
ATOM 736 N N . ASN A 1 90 ? -12.846 -6.182 6.427 1.00 66.25 90 ASN A N 1
ATOM 737 C CA . ASN A 1 90 ? -12.779 -5.542 7.748 1.00 66.25 90 ASN A CA 1
ATOM 738 C C . ASN A 1 90 ? -12.162 -4.132 7.685 1.00 66.25 90 ASN A C 1
ATOM 740 O O . ASN A 1 90 ? -11.703 -3.579 8.686 1.00 66.25 90 ASN A O 1
ATOM 744 N N . PHE A 1 91 ? -12.101 -3.544 6.493 1.00 66.94 91 PHE A N 1
ATOM 745 C CA . PHE A 1 91 ? -11.651 -2.172 6.329 1.00 66.94 91 PHE A CA 1
ATOM 746 C C . PHE A 1 91 ? -12.804 -1.230 6.661 1.00 66.94 91 PHE A C 1
ATOM 748 O O . PHE A 1 91 ? -13.595 -0.852 5.800 1.00 66.94 91 PHE A O 1
ATOM 755 N N . LYS A 1 92 ? -12.935 -0.902 7.947 1.00 61.41 92 LYS A N 1
ATOM 756 C CA . LYS A 1 92 ? -13.871 0.124 8.399 1.00 61.41 92 LYS A CA 1
ATOM 757 C C . LYS A 1 92 ? -13.331 1.479 7.960 1.00 61.41 92 LYS A C 1
ATOM 759 O O . LYS A 1 92 ? -12.288 1.909 8.455 1.00 61.41 92 LYS A O 1
ATOM 764 N N . ASP A 1 93 ? -14.054 2.164 7.077 1.00 63.44 93 ASP A N 1
ATOM 765 C CA . ASP A 1 93 ? -13.945 3.619 7.060 1.00 63.44 93 ASP A CA 1
ATOM 766 C C . ASP A 1 93 ? -14.330 4.065 8.472 1.00 63.44 93 ASP A C 1
ATOM 768 O O . ASP A 1 93 ? -15.306 3.548 9.026 1.00 63.44 93 ASP A O 1
ATOM 772 N N . LYS A 1 94 ? -13.525 4.917 9.116 1.00 59.56 94 LYS A N 1
ATOM 773 C CA . LYS A 1 94 ? -13.931 5.461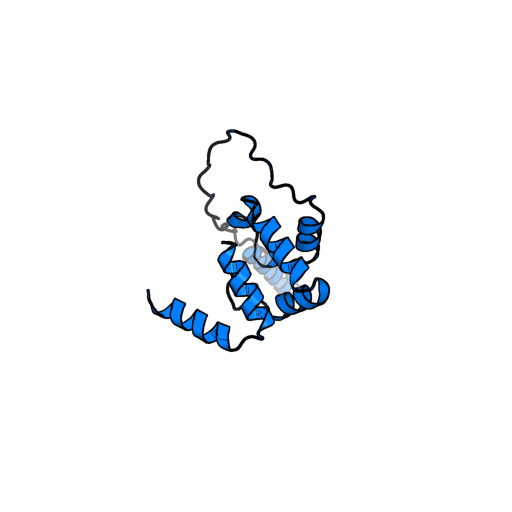 10.415 1.00 59.56 94 LYS A CA 1
ATOM 774 C C . LYS A 1 94 ? -15.262 6.147 10.153 1.00 59.56 94 LYS A C 1
ATOM 776 O O . LYS A 1 94 ? -15.270 7.183 9.492 1.00 59.56 94 LYS A O 1
ATOM 781 N N . GLU A 1 95 ? -16.358 5.535 10.608 1.00 49.38 95 GLU A N 1
ATOM 782 C CA . GLU A 1 95 ? -17.688 6.112 10.497 1.00 49.38 95 GLU A CA 1
ATOM 783 C C . GLU A 1 95 ? -17.556 7.566 10.918 1.00 49.38 95 GLU A C 1
ATOM 785 O O . GLU A 1 95 ? -17.016 7.867 11.991 1.00 49.38 95 GLU A O 1
ATOM 790 N N . LYS A 1 96 ? -17.955 8.475 10.022 1.00 47.88 96 LYS A N 1
ATOM 791 C CA . LYS A 1 96 ? -18.096 9.876 10.383 1.00 47.88 96 LYS A CA 1
ATOM 792 C C . LYS A 1 96 ? -19.052 9.860 11.564 1.00 47.88 96 LYS A C 1
ATOM 794 O O . LYS A 1 96 ? -20.249 9.674 11.363 1.00 47.88 96 LYS A O 1
ATOM 799 N N . LYS A 1 97 ? -18.529 10.027 12.784 1.00 45.28 97 LYS A N 1
ATOM 800 C CA . LYS A 1 97 ? -19.347 10.492 13.895 1.00 45.28 97 LYS A CA 1
ATOM 801 C C . LYS A 1 97 ? -20.046 11.723 13.344 1.00 45.28 97 LYS A C 1
ATOM 803 O O . LYS A 1 97 ? -19.400 12.698 12.960 1.00 45.28 97 LYS A O 1
ATOM 808 N N . SER A 1 98 ? -21.345 11.582 13.140 1.00 44.62 98 SER A N 1
ATOM 809 C CA . SER A 1 98 ? -22.214 12.626 12.641 1.00 44.62 98 SER A CA 1
ATOM 810 C C . SER A 1 98 ? -21.936 13.904 13.431 1.00 44.62 98 SER A C 1
ATOM 812 O O . SER A 1 98 ? -22.017 13.892 14.655 1.00 44.62 98 SER A O 1
ATOM 814 N N . ASN A 1 99 ? -21.636 14.990 12.720 1.00 46.00 99 ASN A N 1
ATOM 815 C CA . ASN A 1 99 ? -21.695 16.365 13.221 1.00 46.00 99 ASN A CA 1
ATOM 816 C C . ASN A 1 99 ? -20.656 16.811 14.266 1.00 46.00 99 ASN A C 1
ATOM 818 O O . ASN A 1 99 ? -21.016 17.517 15.204 1.00 46.00 99 ASN A O 1
ATOM 822 N N . GLU A 1 100 ? -19.363 16.566 14.053 1.00 47.72 100 GLU A N 1
ATOM 823 C CA . GLU A 1 100 ? -18.350 17.476 14.606 1.00 47.72 100 GLU A CA 1
ATOM 824 C C . GLU A 1 100 ? -17.745 18.326 13.491 1.00 47.72 100 GLU A C 1
ATOM 826 O O . GLU A 1 100 ? -17.323 17.837 12.443 1.00 47.72 100 GLU A O 1
ATOM 831 N N . LYS A 1 101 ? -17.848 19.639 13.710 1.00 46.91 101 LYS A N 1
ATOM 832 C CA . LYS A 1 101 ? -17.495 20.745 12.821 1.00 46.91 101 LYS A CA 1
ATOM 833 C C . LYS A 1 101 ? -16.227 20.420 12.032 1.00 46.91 101 LYS A C 1
ATOM 835 O O . LYS A 1 101 ? -15.245 19.962 12.606 1.00 46.91 101 LYS A O 1
ATOM 840 N N . LYS A 1 102 ? -16.242 20.707 10.724 1.00 52.97 102 LYS A N 1
ATOM 841 C CA . LYS A 1 102 ? -15.036 20.736 9.887 1.00 52.97 102 LYS A CA 1
ATOM 842 C C . LYS A 1 102 ? -14.071 21.759 10.488 1.00 52.97 102 LYS A C 1
ATOM 844 O O . LYS A 1 102 ? -14.101 22.927 10.107 1.00 52.97 102 LYS A O 1
ATOM 849 N N . GLU A 1 103 ? -13.253 21.344 11.451 1.00 56.25 103 GLU A N 1
ATOM 850 C CA . GLU A 1 103 ? -12.112 22.145 11.855 1.00 56.25 103 GLU A CA 1
ATOM 851 C C . GLU A 1 103 ? -11.236 22.313 10.610 1.00 56.25 103 GLU A C 1
ATOM 853 O O . GLU A 1 103 ? -10.983 21.333 9.893 1.00 56.25 103 GLU A O 1
ATOM 858 N N . PRO A 1 104 ? -10.817 23.545 10.285 1.00 59.88 104 PRO A N 1
ATOM 859 C CA . PRO A 1 104 ? -9.901 23.761 9.182 1.00 59.88 104 PRO A CA 1
ATOM 860 C C . PRO A 1 104 ? -8.664 22.891 9.411 1.00 59.88 104 PRO A C 1
ATOM 862 O O . PRO A 1 104 ? -8.144 22.842 10.526 1.00 59.88 104 PRO A O 1
ATOM 865 N N . LYS A 1 105 ? -8.220 22.187 8.357 1.00 61.28 105 LYS A N 1
ATOM 866 C CA . LYS A 1 105 ? -7.020 21.336 8.361 1.00 61.28 105 LYS A CA 1
ATOM 867 C C . LYS A 1 105 ? -5.921 22.043 9.161 1.00 61.28 105 LYS A C 1
ATOM 869 O O . LYS A 1 105 ? -5.429 23.082 8.715 1.00 61.28 105 LYS A O 1
ATOM 874 N N . LYS A 1 106 ? -5.576 21.519 10.348 1.00 65.06 106 LYS A N 1
ATOM 875 C CA . LYS A 1 106 ? -4.523 22.098 11.191 1.00 65.06 106 LYS A CA 1
ATOM 876 C C . LYS A 1 106 ? -3.247 22.124 10.360 1.00 65.06 106 LYS A C 1
ATOM 878 O O . LYS A 1 106 ? -2.692 21.078 10.031 1.00 65.06 106 LYS A O 1
ATOM 883 N N . LYS A 1 107 ? -2.820 23.325 9.964 1.00 62.41 107 LYS A N 1
ATOM 884 C CA . LYS A 1 107 ? -1.521 23.522 9.325 1.00 62.41 107 LYS A CA 1
ATOM 885 C C . LYS A 1 107 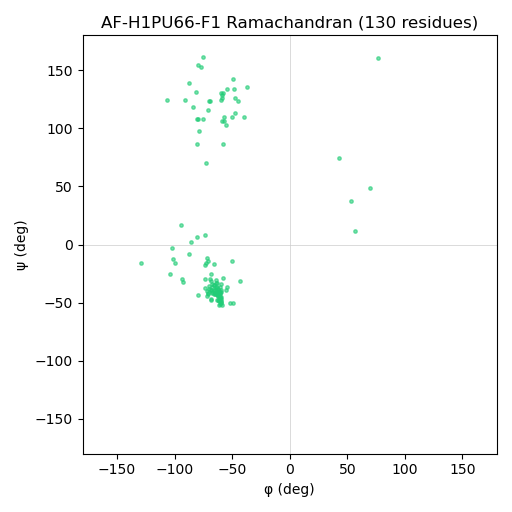? -0.480 23.040 10.325 1.00 62.41 107 LYS A C 1
ATOM 887 O O . LYS A 1 107 ? -0.488 23.485 11.470 1.00 62.41 107 LYS A O 1
ATOM 892 N N . PHE A 1 108 ? 0.367 22.107 9.907 1.00 68.88 108 PHE A N 1
ATOM 893 C CA . PHE A 1 108 ? 1.491 21.662 10.716 1.00 68.88 108 PHE A CA 1
ATOM 894 C C . PHE A 1 108 ? 2.380 22.876 11.009 1.00 68.88 108 PHE A C 1
ATOM 896 O O . PHE A 1 108 ? 3.046 23.397 10.114 1.00 68.88 108 PHE A O 1
ATOM 903 N N . VAL A 1 109 ? 2.339 23.364 12.248 1.00 75.12 109 VAL A N 1
ATOM 904 C CA . VAL A 1 109 ? 3.269 24.379 12.738 1.00 75.12 109 VAL A CA 1
ATOM 905 C C . VAL A 1 109 ? 4.504 23.621 13.186 1.00 75.12 109 VAL A C 1
ATOM 907 O O . VAL A 1 109 ? 4.409 22.753 14.053 1.00 75.12 109 VAL A O 1
ATOM 910 N N . ARG A 1 110 ? 5.652 23.900 12.560 1.00 66.12 110 ARG A N 1
ATOM 911 C CA . ARG A 1 110 ? 6.914 23.305 13.003 1.00 66.12 110 ARG A CA 1
ATOM 912 C C . ARG A 1 110 ? 7.138 23.724 14.459 1.00 66.12 110 ARG A C 1
ATOM 914 O O . ARG A 1 110 ? 7.096 24.926 14.722 1.00 66.12 110 ARG A O 1
ATOM 921 N N . PRO A 1 111 ? 7.358 22.783 15.388 1.00 68.06 111 PRO A N 1
ATOM 922 C CA . PRO A 1 111 ? 7.760 23.149 16.735 1.00 68.06 111 PRO A CA 1
ATOM 923 C C . PRO A 1 111 ? 9.067 23.943 16.654 1.00 68.06 111 PRO A C 1
ATOM 925 O O . PRO A 1 111 ? 10.015 23.533 15.980 1.00 68.06 111 PRO A O 1
ATOM 928 N N . VAL A 1 112 ? 9.085 25.107 17.298 1.00 74.75 112 VAL A N 1
ATOM 929 C CA . VAL A 1 112 ? 10.315 25.856 17.544 1.00 74.75 112 VAL A CA 1
ATOM 930 C C . VAL A 1 112 ? 10.957 25.190 18.750 1.00 74.75 112 VAL A C 1
ATOM 932 O O . VAL A 1 112 ? 10.420 25.261 19.852 1.00 74.75 112 VAL A O 1
ATOM 935 N N . TYR A 1 113 ? 12.050 24.469 18.521 1.00 64.50 113 TYR A N 1
ATOM 936 C CA . TYR A 1 113 ? 12.829 23.885 19.602 1.00 64.50 113 TYR A CA 1
ATOM 937 C C . TYR A 1 113 ? 13.754 24.954 20.173 1.00 64.50 113 TYR A C 1
ATOM 939 O O . TYR A 1 113 ? 14.452 25.639 19.426 1.00 64.50 113 TYR A O 1
ATOM 947 N N . GLU A 1 114 ? 13.758 25.088 21.493 1.00 71.94 114 GLU A N 1
ATOM 948 C CA . GLU A 1 114 ? 14.806 25.818 22.191 1.00 71.94 114 GLU A CA 1
ATOM 949 C C . GLU A 1 114 ? 16.088 24.981 22.101 1.00 71.94 114 GLU A C 1
ATOM 951 O O . GLU A 1 114 ? 16.086 23.800 22.463 1.00 71.94 114 GLU A O 1
ATOM 956 N N . ASP A 1 115 ? 17.163 25.559 21.558 1.00 68.06 115 ASP A N 1
ATOM 957 C CA . ASP A 1 115 ? 18.464 24.895 21.420 1.00 68.06 115 ASP A CA 1
ATOM 958 C C . ASP A 1 115 ? 19.152 24.781 22.792 1.00 68.06 115 ASP A C 1
ATOM 960 O O . ASP A 1 115 ? 20.139 25.444 23.110 1.00 68.06 115 ASP A O 1
ATOM 964 N N . SER A 1 116 ? 18.594 23.922 23.642 1.00 72.62 116 SER A N 1
ATOM 965 C CA . SER A 1 116 ? 19.177 23.521 24.922 1.00 72.62 116 SER A CA 1
ATOM 966 C C . SER A 1 116 ? 20.403 22.618 24.737 1.00 72.62 116 SER A C 1
ATOM 968 O O . SER A 1 116 ? 21.200 22.452 25.663 1.00 72.62 116 SER A O 1
ATOM 970 N N . THR A 1 117 ? 20.605 22.091 23.523 1.00 78.12 117 THR A N 1
ATOM 971 C CA . THR A 1 117 ? 21.745 21.232 23.179 1.00 78.12 117 THR A CA 1
ATOM 972 C C . THR A 1 117 ? 23.043 22.039 23.147 1.00 78.12 117 THR A C 1
ATOM 974 O O . THR A 1 117 ? 24.063 21.580 23.664 1.00 78.12 117 THR A O 1
ATOM 977 N N . GLY A 1 118 ? 23.006 23.277 22.644 1.00 76.19 118 GLY A N 1
ATOM 978 C CA . GLY A 1 118 ? 24.167 24.169 22.636 1.00 76.19 118 GLY A CA 1
ATOM 979 C C . GLY A 1 118 ? 24.733 24.472 24.031 1.00 76.19 118 GLY A C 1
ATOM 980 O O . GLY A 1 118 ? 25.952 24.495 24.210 1.00 76.19 118 GLY A O 1
ATOM 981 N N . ASN A 1 119 ? 23.873 24.657 25.038 1.00 80.75 119 ASN A N 1
ATOM 982 C CA . ASN A 1 119 ? 24.316 24.903 26.416 1.00 80.75 119 ASN A CA 1
ATOM 983 C C . ASN A 1 119 ? 24.907 23.647 27.066 1.00 80.75 119 ASN A C 1
ATOM 985 O O . ASN A 1 119 ? 25.951 23.731 27.713 1.00 80.75 119 ASN A O 1
ATOM 989 N N . PHE A 1 120 ? 24.299 22.484 26.830 1.00 82.94 120 PHE A N 1
ATOM 990 C CA . PHE A 1 120 ? 24.804 21.207 27.330 1.00 82.94 120 PHE A CA 1
ATOM 991 C C . PHE A 1 120 ? 26.193 20.866 26.765 1.00 82.94 120 PHE A C 1
ATOM 993 O O . PHE A 1 120 ? 27.097 20.494 27.513 1.00 82.94 120 PHE A O 1
ATOM 1000 N N . ILE A 1 121 ? 26.401 21.067 25.456 1.00 86.25 121 ILE A N 1
ATOM 1001 C CA . ILE A 1 121 ? 27.705 20.838 24.811 1.00 86.25 121 ILE A CA 1
ATOM 1002 C C . ILE A 1 121 ? 28.767 21.792 25.373 1.00 86.25 121 ILE A C 1
ATOM 1004 O O . ILE A 1 121 ? 29.881 21.360 25.667 1.00 86.25 121 ILE A O 1
ATOM 1008 N N . LYS A 1 122 ? 28.438 23.077 25.570 1.00 84.56 122 LYS A N 1
ATOM 1009 C CA . LYS A 1 122 ? 29.369 24.046 26.174 1.00 84.56 122 LYS A CA 1
ATOM 1010 C C . LYS A 1 122 ? 29.780 23.647 27.590 1.00 84.56 122 LYS A C 1
ATOM 1012 O O . LYS A 1 122 ? 30.952 23.768 27.937 1.00 84.56 122 LYS A O 1
ATOM 1017 N N . GLU A 1 123 ? 28.842 23.167 28.404 1.00 86.88 123 GLU A N 1
ATOM 1018 C CA . GLU A 1 123 ? 29.143 22.711 29.762 1.00 86.88 123 GLU A CA 1
ATOM 1019 C C . GLU A 1 123 ? 30.064 21.482 29.760 1.00 86.88 123 GLU A C 1
ATOM 1021 O O . GLU A 1 123 ? 31.034 21.441 30.518 1.00 86.88 123 GLU A O 1
ATOM 1026 N N . LEU A 1 124 ? 29.813 20.518 28.868 1.00 89.69 124 LEU A N 1
ATOM 1027 C CA . LEU A 1 124 ? 30.664 19.340 28.677 1.00 89.69 124 LEU A CA 1
ATOM 1028 C C . LEU A 1 124 ? 32.095 19.712 28.276 1.00 89.69 124 LEU A C 1
ATOM 1030 O O . LEU A 1 124 ? 33.044 19.242 28.900 1.00 89.69 124 LEU A O 1
ATOM 1034 N N . LEU A 1 125 ? 32.259 20.585 27.277 1.00 88.69 125 LEU A N 1
ATOM 1035 C CA . LEU A 1 125 ? 33.582 21.024 26.821 1.00 88.69 125 LEU A CA 1
ATOM 1036 C C . LEU A 1 125 ? 34.357 21.746 27.930 1.00 88.69 125 LEU A C 1
ATOM 1038 O O . LEU A 1 125 ? 35.549 21.506 28.105 1.00 88.69 125 LEU A O 1
ATOM 1042 N N . ASN A 1 126 ? 33.677 22.578 28.721 1.00 88.38 126 ASN A N 1
ATOM 1043 C CA . ASN A 1 126 ? 34.297 23.284 29.841 1.00 88.38 126 ASN A CA 1
ATOM 1044 C C . ASN A 1 126 ? 34.707 22.355 30.993 1.00 88.38 126 ASN A C 1
ATOM 1046 O O . ASN A 1 126 ? 35.673 22.664 31.686 1.00 88.38 126 ASN A O 1
ATOM 1050 N N . LYS A 1 127 ? 33.990 21.246 31.224 1.00 86.00 127 LYS A N 1
ATOM 1051 C CA . LYS A 1 127 ? 34.398 20.222 32.203 1.00 86.00 127 LYS A CA 1
ATOM 1052 C C . LYS A 1 127 ? 35.653 19.491 31.736 1.00 86.00 127 LYS A C 1
ATOM 1054 O O . LYS A 1 127 ? 36.621 19.431 32.481 1.00 86.00 127 LYS A O 1
ATOM 1059 N N . ILE A 1 128 ? 35.674 19.049 30.477 1.00 85.00 128 ILE A N 1
ATOM 1060 C CA . ILE A 1 128 ? 36.833 18.361 29.886 1.00 85.00 128 ILE A CA 1
ATOM 1061 C C . ILE A 1 128 ? 38.079 19.262 29.913 1.00 85.00 128 ILE A C 1
ATOM 1063 O O . ILE A 1 128 ? 39.161 18.801 30.255 1.00 85.00 128 ILE A O 1
ATOM 1067 N N . ALA A 1 129 ? 37.928 20.558 29.625 1.00 79.50 129 ALA A N 1
ATOM 1068 C CA . ALA A 1 129 ? 39.033 21.519 29.640 1.00 79.50 129 ALA A CA 1
ATOM 1069 C C . ALA A 1 129 ? 39.556 21.885 31.046 1.00 79.50 129 ALA A C 1
ATOM 1071 O O . ALA A 1 129 ? 40.581 22.550 31.146 1.00 79.50 129 ALA A O 1
ATOM 1072 N N . LYS A 1 130 ? 38.848 21.517 32.122 1.00 73.44 130 LYS A N 1
ATOM 1073 C CA . LYS A 1 130 ? 39.269 21.763 33.514 1.00 73.44 130 LYS A CA 1
ATOM 1074 C C . LYS A 1 130 ? 39.898 20.542 34.188 1.00 73.44 130 LYS A C 1
ATOM 1076 O O . LYS A 1 130 ? 40.503 20.703 35.243 1.00 73.44 130 LYS A O 1
ATOM 1081 N N . GLU A 1 131 ? 39.716 19.353 33.620 1.00 67.12 131 GLU A N 1
ATOM 1082 C CA . GLU A 1 131 ? 40.201 18.079 34.170 1.00 67.12 131 GLU A CA 1
ATOM 1083 C C . GLU A 1 131 ? 41.467 17.546 33.467 1.00 67.12 131 GLU A C 1
ATOM 1085 O O . GLU A 1 131 ? 42.001 16.523 33.894 1.00 67.12 131 GLU A O 1
ATOM 1090 N N . GLY A 1 132 ? 41.954 18.225 32.421 1.00 52.94 132 GLY A N 1
ATOM 1091 C CA . GLY A 1 132 ? 43.233 17.950 31.747 1.00 52.94 132 GLY A CA 1
ATOM 1092 C C . GLY A 1 132 ? 44.275 19.018 32.037 1.00 52.94 132 GLY A C 1
ATOM 1093 O O . GLY A 1 132 ? 45.462 18.643 32.155 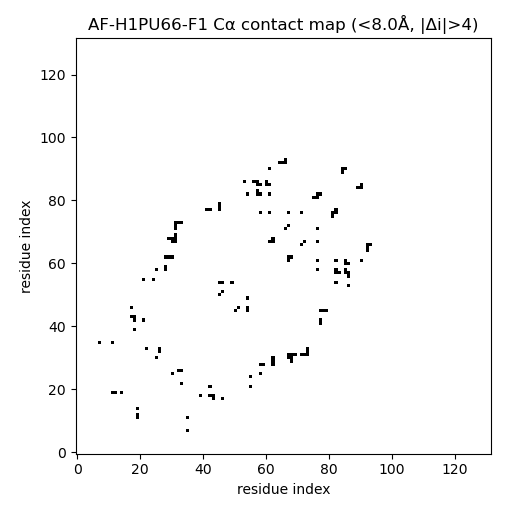1.00 52.94 132 GLY A O 1
#

Foldseek 3Di:
DPDVVVVVVVVLVPDDPQLNVLVVLLVVLLFADDDVPPCPPLSVVLCVVQNDVLLSQLSNLLSVAPCRRPPNDPCRSSPNVSSVCSSVVVPDRPPPPPDDDPDPDPDDDPDDDDPPVVVVVVVVVVVVVVVD

Mean predicted aligned error: 15.13 Å

Radius of gyration: 22.69 Å; Cα contacts (8 Å, |Δi|>4): 78; chains: 1; bounding box: 65×37×54 Å

Organism: NCBI:txid457404

pLDDT: mean 76.82, std 16.16, range [44.28, 95.38]

Secondary structure (DSSP, 8-state):
--HHHHHHHHHHTTS-HHHHHHHHHHHHTT-S---TTS-HHHHHHHHHHH-HHHHHHHHHHHTT-HHHHHH--HHHHT-HHHHHHHHTT--------TT---------PPP----HHHHHHHHHHHHHHHH-

Solvent-accessible surface area (backbone atoms only — not comparable to full-atom values): 8145 Å² total; per-residue (Å²): 139,68,63,67,66,50,54,53,56,61,58,51,69,77,48,58,68,68,57,45,52,52,51,51,52,43,57,76,50,62,42,49,85,77,65,88,83,69,52,69,65,54,59,52,49,44,39,72,74,57,32,68,70,53,47,52,50,14,52,58,54,42,48,72,20,67,58,43,42,74,71,45,51,65,73,56,60,65,29,63,68,51,34,51,38,30,66,70,70,71,59,72,57,79,72,75,69,80,88,70,77,87,68,73,80,79,73,87,72,80,82,84,75,78,73,61,61,64,57,54,52,52,53,52,54,55,51,58,69,71,77,112

Sequence (132 aa):
MSDNLKQEKEKLSDAPMEIQDILKKYKELELPEYNYRSDNYVLLGVWRELGAVKLFEALTLMSKSEFVKNNMSINSIFKIENLKKALNRNFKDKEKKSNEKKEPKKKFVRPVYEDSTGNFIKELLNKIAKEG